Protein AF-A0A7Z9D6G7-F1 (afdb_monomer_lite)

Structure (mmCIF, N/CA/C/O backbone):
data_AF-A0A7Z9D6G7-F1
#
_entry.id   AF-A0A7Z9D6G7-F1
#
loop_
_atom_site.group_PDB
_atom_site.id
_atom_site.type_symbol
_atom_site.label_atom_id
_atom_site.label_alt_id
_atom_site.label_comp_id
_atom_site.label_asym_id
_atom_site.label_entity_id
_atom_site.label_seq_id
_atom_site.pdbx_PDB_ins_code
_atom_site.Cartn_x
_atom_site.Cartn_y
_atom_site.Cartn_z
_atom_site.occupancy
_atom_site.B_iso_or_equiv
_atom_site.auth_seq_id
_atom_site.auth_comp_id
_atom_site.auth_asym_id
_atom_site.auth_atom_id
_atom_site.pdbx_PDB_model_num
ATOM 1 N N . MET A 1 1 ? 7.494 16.588 -7.785 1.00 55.09 1 MET A N 1
ATOM 2 C CA . MET A 1 1 ? 6.186 16.144 -8.307 1.00 55.09 1 MET A CA 1
ATOM 3 C C . MET A 1 1 ? 5.423 15.725 -7.080 1.00 55.09 1 MET A C 1
ATOM 5 O O . MET A 1 1 ? 5.936 14.857 -6.400 1.00 55.09 1 MET A O 1
ATOM 9 N N . ASP A 1 2 ? 4.327 16.398 -6.753 1.00 74.19 2 ASP A N 1
ATOM 10 C CA . ASP A 1 2 ? 3.539 16.063 -5.564 1.00 74.19 2 ASP A CA 1
ATOM 11 C C . ASP A 1 2 ? 2.830 14.727 -5.808 1.00 74.19 2 ASP A C 1
ATOM 13 O O . ASP A 1 2 ? 1.994 14.617 -6.712 1.00 74.19 2 ASP A O 1
ATOM 17 N N . VAL A 1 3 ? 3.230 13.701 -5.057 1.00 76.75 3 VAL A N 1
ATOM 18 C CA . VAL A 1 3 ? 2.688 12.342 -5.137 1.00 76.75 3 VAL A CA 1
ATOM 19 C C . VAL A 1 3 ? 1.165 12.307 -4.968 1.00 76.75 3 VAL A C 1
ATOM 21 O O . VAL A 1 3 ? 0.509 11.443 -5.551 1.00 76.75 3 VAL A O 1
ATOM 24 N N . LEU A 1 4 ? 0.570 13.267 -4.258 1.00 76.31 4 LEU A N 1
ATOM 25 C CA . LEU A 1 4 ? -0.878 13.316 -4.041 1.00 76.31 4 LEU A CA 1
ATOM 26 C C . LEU A 1 4 ? -1.667 13.801 -5.268 1.00 76.31 4 LEU A C 1
ATOM 28 O O . LEU A 1 4 ? -2.888 13.635 -5.306 1.00 76.31 4 LEU A O 1
ATOM 32 N N . ASN A 1 5 ? -0.989 14.308 -6.305 1.00 80.88 5 ASN A N 1
ATOM 33 C CA . ASN A 1 5 ? -1.599 14.606 -7.607 1.00 80.88 5 ASN A CA 1
ATOM 34 C C . ASN A 1 5 ? -1.768 13.368 -8.502 1.00 80.88 5 ASN A C 1
ATOM 36 O O . ASN A 1 5 ? -2.314 13.478 -9.601 1.00 80.88 5 ASN A O 1
ATOM 40 N N . LEU A 1 6 ? -1.288 12.199 -8.071 1.00 85.69 6 LEU A N 1
ATOM 41 C CA . LEU A 1 6 ? -1.542 10.942 -8.767 1.00 85.69 6 LEU A CA 1
ATOM 42 C C . LEU A 1 6 ? -3.008 10.510 -8.608 1.00 85.69 6 LEU A C 1
ATOM 44 O O . LEU A 1 6 ? -3.729 10.945 -7.702 1.00 85.69 6 LEU A O 1
ATOM 48 N N . ASP A 1 7 ? -3.446 9.630 -9.504 1.00 91.38 7 ASP A N 1
ATOM 49 C CA . ASP A 1 7 ? -4.738 8.967 -9.374 1.00 91.38 7 ASP A CA 1
ATOM 50 C C . ASP A 1 7 ? -4.658 7.947 -8.226 1.00 91.38 7 ASP A C 1
ATOM 52 O O . ASP A 1 7 ? -4.046 6.889 -8.353 1.00 91.38 7 ASP A O 1
ATOM 56 N N . LEU A 1 8 ? -5.170 8.345 -7.061 1.00 95.25 8 LEU A N 1
ATOM 57 C CA . LEU A 1 8 ? -5.139 7.616 -5.791 1.00 95.25 8 LEU A CA 1
ATOM 58 C C . LEU A 1 8 ? -6.478 7.839 -5.074 1.00 95.25 8 LEU A C 1
ATOM 60 O O . LEU A 1 8 ? -7.115 8.872 -5.316 1.00 95.25 8 LEU A O 1
ATOM 64 N N . PRO A 1 9 ? -6.876 6.953 -4.143 1.00 96.31 9 PRO A N 1
ATOM 65 C CA . PRO A 1 9 ? -8.100 7.127 -3.367 1.00 96.31 9 PRO A CA 1
ATOM 66 C C . PRO A 1 9 ? -8.155 8.471 -2.644 1.00 96.31 9 PRO A C 1
ATOM 68 O O . PRO A 1 9 ? -7.204 8.856 -1.958 1.00 96.31 9 PRO A O 1
ATOM 71 N N . ASP A 1 10 ? -9.296 9.151 -2.728 1.00 95.38 10 ASP A N 1
ATOM 72 C CA . ASP A 1 10 ? -9.491 10.444 -2.067 1.00 95.38 10 ASP A CA 1
ATOM 73 C C . ASP A 1 10 ? -9.317 10.349 -0.548 1.00 95.38 10 ASP A C 1
ATOM 75 O O . ASP A 1 10 ? -8.708 11.235 0.051 1.00 95.38 10 ASP A O 1
ATOM 79 N N . SER A 1 11 ? -9.763 9.257 0.081 1.00 95.88 11 SER A N 1
ATOM 80 C CA . SER A 1 11 ? -9.566 9.052 1.519 1.00 95.88 11 SER A CA 1
ATOM 81 C C . SER A 1 11 ? -8.096 8.888 1.902 1.00 95.88 11 SER A C 1
ATOM 83 O O . SER A 1 11 ? -7.670 9.423 2.926 1.00 95.88 11 SER A O 1
ATOM 85 N N . TYR A 1 12 ? -7.279 8.252 1.056 1.00 96.62 12 TYR A N 1
ATOM 86 C CA . TYR A 1 12 ? -5.830 8.209 1.259 1.00 96.62 12 TYR A CA 1
ATOM 87 C C . TYR A 1 12 ? -5.201 9.602 1.116 1.00 96.62 12 TYR A C 1
ATOM 89 O O . TYR A 1 12 ? -4.417 10.014 1.970 1.00 96.62 12 TYR A O 1
ATOM 97 N N . LYS A 1 13 ? -5.581 10.370 0.086 1.00 95.50 13 LYS A N 1
ATOM 98 C CA . LYS A 1 13 ? -5.084 11.745 -0.107 1.00 95.50 13 LYS A CA 1
ATOM 99 C C . LYS A 1 13 ? -5.444 12.649 1.072 1.00 95.50 13 LYS A C 1
ATOM 101 O O . LYS A 1 13 ? -4.586 13.364 1.582 1.00 95.50 13 LYS A O 1
ATOM 106 N N . GLN A 1 14 ? -6.692 12.598 1.540 1.00 95.00 14 GLN A N 1
ATOM 107 C CA . GLN A 1 14 ? -7.147 13.344 2.718 1.00 95.00 14 GLN A CA 1
ATOM 108 C C . GLN A 1 14 ? -6.372 12.937 3.972 1.00 95.00 14 GLN A C 1
ATOM 110 O O . GLN A 1 14 ? -5.905 13.801 4.714 1.00 95.00 14 GLN A O 1
ATOM 115 N N . PHE A 1 15 ? -6.179 11.633 4.176 1.00 94.31 15 PHE A N 1
ATOM 116 C CA . PHE A 1 15 ? -5.378 11.114 5.276 1.00 94.31 15 PHE A CA 1
ATOM 117 C C . PHE A 1 15 ? -3.946 11.662 5.248 1.00 94.31 15 PHE A C 1
ATOM 119 O O . PHE A 1 15 ? -3.467 12.164 6.266 1.00 94.31 15 PHE A O 1
ATOM 126 N N . MET A 1 16 ? -3.291 11.646 4.086 1.00 94.56 16 MET A N 1
ATOM 127 C CA . MET A 1 16 ? -1.934 12.172 3.910 1.00 94.56 16 MET A CA 1
ATOM 128 C C . MET A 1 16 ? -1.847 13.690 4.101 1.00 94.56 16 MET A C 1
ATOM 130 O O . MET A 1 16 ? -0.909 14.161 4.734 1.00 94.56 16 MET A O 1
ATOM 134 N N . ASN A 1 17 ? -2.849 14.448 3.654 1.00 92.75 17 ASN A N 1
ATOM 135 C CA . ASN A 1 17 ? -2.913 15.901 3.856 1.00 92.75 17 ASN A CA 1
ATOM 136 C C . ASN A 1 17 ? -3.194 16.312 5.312 1.00 92.75 17 ASN A C 1
ATOM 138 O O . ASN A 1 17 ? -2.947 17.454 5.690 1.00 92.75 17 ASN A O 1
ATOM 142 N N . SER A 1 18 ? -3.731 15.406 6.132 1.00 90.81 18 SER A N 1
ATOM 143 C CA . SER A 1 18 ? -4.101 15.685 7.528 1.00 90.81 18 SER A CA 1
ATOM 144 C C . SER A 1 18 ? -2.976 15.459 8.546 1.00 90.81 18 SER A C 1
ATOM 146 O O . SER A 1 18 ? -3.174 15.667 9.745 1.00 90.81 18 SER A O 1
ATOM 148 N N . ARG A 1 19 ? -1.804 15.001 8.095 1.00 88.88 19 ARG A N 1
ATOM 149 C CA . ARG A 1 19 ? -0.692 14.568 8.952 1.00 88.88 19 ARG A CA 1
ATOM 150 C C . ARG A 1 19 ? 0.612 15.277 8.602 1.00 88.88 19 ARG A C 1
ATOM 152 O O . ARG A 1 19 ? 0.738 15.914 7.565 1.00 88.88 19 ARG A O 1
ATOM 159 N N . ASP A 1 20 ? 1.582 15.143 9.498 1.00 90.81 20 ASP A N 1
ATOM 160 C CA . ASP A 1 20 ? 2.929 15.680 9.317 1.00 90.81 20 ASP A CA 1
ATOM 161 C C . ASP A 1 20 ? 3.679 14.920 8.203 1.00 90.81 20 ASP A C 1
ATOM 163 O O . ASP A 1 20 ? 3.700 13.683 8.180 1.00 90.81 20 ASP A O 1
ATOM 167 N N . GLU A 1 21 ? 4.301 15.670 7.288 1.00 90.94 21 GLU A N 1
ATOM 168 C CA . GLU A 1 21 ? 5.043 15.160 6.129 1.00 90.94 21 GLU A CA 1
ATOM 169 C C . GLU A 1 21 ? 6.281 14.325 6.499 1.00 90.94 21 GLU A C 1
ATOM 171 O O . GLU A 1 21 ? 6.796 13.598 5.649 1.00 90.94 21 GLU A O 1
ATOM 176 N N . MET A 1 22 ? 6.731 14.393 7.757 1.00 92.38 22 MET A N 1
ATOM 177 C CA . MET A 1 22 ? 7.903 13.697 8.297 1.00 92.38 22 MET A CA 1
ATOM 178 C C . MET A 1 22 ? 7.573 12.525 9.210 1.00 92.38 22 MET A C 1
ATOM 180 O O . MET A 1 22 ? 8.485 11.880 9.725 1.00 92.38 22 MET A O 1
ATOM 184 N N . VAL A 1 23 ? 6.297 12.220 9.434 1.00 92.75 23 VAL A N 1
ATOM 185 C CA . VAL A 1 23 ? 5.917 11.274 10.487 1.00 92.75 23 VAL A CA 1
ATOM 186 C C . VAL A 1 23 ? 5.187 10.078 9.920 1.00 92.75 23 VAL A C 1
ATOM 188 O O . VAL A 1 23 ? 4.042 10.218 9.495 1.00 92.75 23 VAL A O 1
ATOM 191 N N . ASP A 1 24 ? 5.802 8.897 9.968 1.00 93.50 24 ASP A N 1
ATOM 192 C CA . ASP A 1 24 ? 5.134 7.625 9.677 1.00 93.50 24 ASP A CA 1
ATOM 193 C C . ASP A 1 24 ? 4.125 7.282 10.780 1.00 93.50 24 ASP A C 1
ATOM 195 O O . ASP A 1 24 ? 4.343 7.568 11.963 1.00 93.50 24 ASP A O 1
ATOM 199 N N . LEU A 1 25 ? 3.027 6.627 10.404 1.00 93.38 25 LEU A N 1
ATOM 200 C CA . LEU A 1 25 ? 1.975 6.205 11.326 1.00 93.38 25 LEU A CA 1
ATOM 201 C C . LEU A 1 25 ? 1.832 4.690 11.269 1.00 93.38 25 LEU A C 1
ATOM 203 O O . LEU A 1 25 ? 1.654 4.119 10.196 1.00 93.38 25 LEU A O 1
ATOM 207 N N . TYR A 1 26 ? 1.901 4.054 12.432 1.00 93.00 26 TYR A N 1
ATOM 208 C CA . TYR A 1 26 ? 1.871 2.606 12.567 1.00 93.00 26 TYR A CA 1
ATOM 209 C C . TYR A 1 26 ? 0.563 2.160 13.199 1.00 93.00 26 TYR A C 1
ATOM 211 O O . TYR A 1 26 ? 0.131 2.704 14.221 1.00 93.00 26 TYR A O 1
ATOM 219 N N . TYR A 1 27 ? -0.043 1.147 12.595 1.00 91.19 27 TYR A N 1
ATOM 220 C CA . TYR A 1 27 ? -1.337 0.615 12.982 1.00 91.19 27 TYR A CA 1
ATOM 221 C C . TYR A 1 27 ? -1.255 -0.892 13.212 1.00 91.19 27 TYR A C 1
ATOM 223 O O . TYR A 1 27 ? -0.700 -1.630 12.401 1.00 91.19 27 TYR A O 1
ATOM 231 N N . GLU A 1 28 ? -1.840 -1.358 14.311 1.00 89.00 28 GLU A N 1
ATOM 232 C CA . GLU A 1 28 ? -1.988 -2.775 14.624 1.00 89.00 28 GLU A CA 1
ATOM 233 C C . GLU A 1 28 ? -3.302 -3.318 14.062 1.00 89.00 28 GLU A C 1
ATOM 235 O O . GLU A 1 28 ? -4.385 -2.795 14.336 1.00 89.00 28 GLU A O 1
ATOM 240 N N . PHE A 1 29 ? -3.215 -4.438 13.353 1.00 81.00 29 PHE A N 1
ATOM 241 C CA . PHE A 1 29 ? -4.361 -5.161 12.824 1.00 81.00 29 PHE A CA 1
ATOM 242 C C . PHE A 1 29 ? -4.503 -6.491 13.549 1.00 81.00 29 PHE A C 1
ATOM 244 O O . PHE A 1 29 ? -3.567 -7.292 13.644 1.00 81.00 29 PHE A O 1
ATOM 251 N N . SER A 1 30 ? -5.709 -6.739 14.055 1.00 67.50 30 SER A N 1
ATOM 252 C CA . SER A 1 30 ? -6.061 -8.015 14.674 1.00 67.50 30 SER A CA 1
ATOM 253 C C . SER A 1 30 ? -6.607 -8.952 13.601 1.00 67.50 30 SER A C 1
ATOM 255 O O . SER A 1 30 ? -7.714 -8.749 13.103 1.00 67.50 30 SER A O 1
ATOM 257 N N . ARG A 1 31 ? -5.862 -10.000 13.232 1.00 60.16 31 ARG A N 1
ATOM 258 C CA . ARG A 1 31 ? -6.384 -11.010 12.299 1.00 60.16 31 ARG A CA 1
ATOM 259 C C . ARG A 1 31 ? -7.549 -11.774 12.933 1.00 60.16 31 ARG A C 1
ATOM 261 O O . ARG A 1 31 ? -7.492 -12.174 14.095 1.00 60.16 31 ARG A O 1
ATOM 268 N N . LYS A 1 32 ? -8.598 -12.056 12.146 1.00 55.69 32 LYS A N 1
ATOM 269 C CA . LYS A 1 32 ? -9.725 -12.890 12.606 1.00 55.69 32 LYS A CA 1
ATOM 270 C C . LYS A 1 32 ? -9.269 -14.318 12.958 1.00 55.69 32 LYS A C 1
ATOM 272 O O . LYS A 1 32 ? -9.792 -14.867 13.928 1.00 55.69 32 LYS A O 1
ATOM 277 N N . LYS A 1 33 ? -8.296 -14.902 12.229 1.00 48.03 33 LYS A N 1
ATOM 278 C CA . LYS A 1 33 ? -7.633 -16.193 12.534 1.00 48.03 33 LYS A CA 1
ATOM 279 C C . LYS A 1 33 ? -6.219 -16.297 11.903 1.00 48.03 33 LYS A C 1
ATOM 281 O O . LYS A 1 33 ? -6.076 -15.893 10.753 1.00 48.03 33 LYS A O 1
ATOM 286 N N . PRO A 1 34 ? -5.219 -16.883 12.595 1.00 47.34 34 PRO A N 1
ATOM 287 C CA . PRO A 1 34 ? -5.207 -17.099 14.039 1.00 47.34 34 PRO A CA 1
ATOM 288 C C . PRO A 1 34 ? -5.230 -15.739 14.756 1.00 47.34 34 PRO A C 1
ATOM 290 O O . PRO A 1 34 ? -4.511 -14.821 14.374 1.00 47.34 34 PRO A O 1
ATOM 293 N N . LYS A 1 35 ? -6.070 -15.610 15.795 1.00 50.09 35 LYS A N 1
ATOM 294 C CA . LYS A 1 35 ? -6.278 -14.359 16.562 1.00 50.09 35 LYS A CA 1
ATOM 295 C C . LYS A 1 35 ? -5.019 -13.849 17.286 1.00 50.09 35 LYS A C 1
ATOM 297 O O . LYS A 1 35 ? -5.062 -12.804 17.924 1.00 50.09 35 LYS A O 1
ATOM 302 N N . THR A 1 36 ? -3.929 -14.610 17.232 1.00 43.47 36 THR A N 1
ATOM 303 C CA . THR A 1 36 ? -2.656 -14.346 17.905 1.00 43.47 3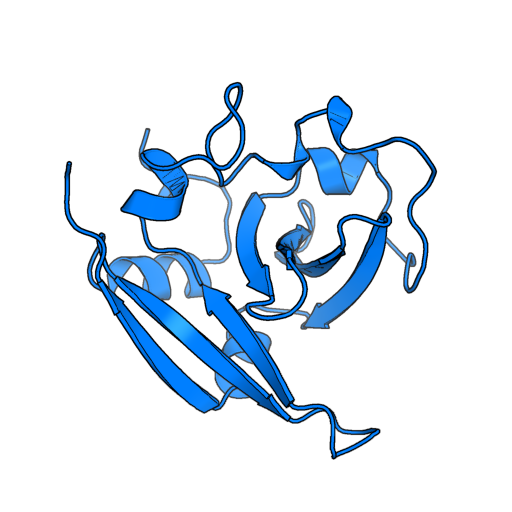6 THR A CA 1
ATOM 304 C C . THR A 1 36 ? -1.635 -13.634 17.022 1.00 43.47 36 THR A C 1
ATOM 306 O O . THR A 1 36 ? -0.711 -13.041 17.569 1.00 43.47 36 THR A O 1
ATOM 309 N N . LEU A 1 37 ? -1.789 -13.639 15.689 1.00 58.44 37 LEU A N 1
ATOM 310 C CA . LEU A 1 37 ? -0.928 -12.830 14.825 1.00 58.44 37 LEU A CA 1
ATOM 311 C C . LEU A 1 37 ? -1.473 -11.402 14.764 1.00 58.44 37 LEU A C 1
ATOM 313 O O . LEU A 1 37 ? -2.414 -11.103 14.023 1.00 58.44 37 LEU A O 1
ATOM 317 N N . LYS A 1 38 ? -0.863 -10.528 15.564 1.00 72.81 38 LYS A N 1
ATOM 318 C CA . LYS A 1 38 ? -0.930 -9.086 15.354 1.00 72.81 38 LYS A CA 1
ATOM 319 C C . LYS A 1 38 ? 0.057 -8.725 14.255 1.00 72.81 38 LYS A C 1
ATOM 321 O O . LYS A 1 38 ? 1.228 -9.077 14.363 1.00 72.81 38 LYS A O 1
ATOM 326 N N . LYS A 1 39 ? -0.410 -8.020 13.231 1.00 85.69 39 LYS A N 1
ATOM 327 C CA . LYS A 1 39 ? 0.475 -7.376 12.260 1.00 85.69 39 LYS A CA 1
ATOM 328 C C . LYS A 1 39 ? 0.476 -5.881 12.510 1.00 85.69 39 LYS A C 1
ATOM 330 O O . LYS A 1 39 ? -0.585 -5.298 12.727 1.00 85.69 39 LYS A O 1
ATOM 335 N N . GLU A 1 40 ? 1.662 -5.290 12.502 1.00 91.00 40 GLU A N 1
ATOM 336 C CA . GLU A 1 40 ? 1.827 -3.842 12.498 1.00 91.00 40 GLU A CA 1
ATOM 337 C C . GLU A 1 40 ? 2.127 -3.402 11.065 1.00 91.00 40 GLU A C 1
ATOM 339 O O . GLU A 1 40 ? 3.033 -3.927 10.413 1.00 91.00 40 GLU A O 1
ATOM 344 N N . TYR A 1 41 ? 1.347 -2.444 10.591 1.00 93.12 41 TYR A N 1
ATOM 345 C CA . TYR A 1 41 ? 1.483 -1.841 9.280 1.00 93.12 41 TYR A CA 1
ATOM 346 C C . TYR A 1 41 ? 1.884 -0.381 9.450 1.00 93.12 41 TYR A C 1
ATOM 348 O O . TYR A 1 41 ? 1.194 0.379 10.132 1.00 93.12 41 TYR A O 1
ATOM 356 N N . GLY A 1 42 ? 3.005 0.003 8.849 1.00 94.31 42 GLY A N 1
ATOM 357 C CA . GLY A 1 42 ? 3.480 1.381 8.812 1.00 94.31 42 GLY A CA 1
ATOM 358 C C . GLY A 1 42 ? 3.033 2.059 7.526 1.00 94.31 42 GLY A C 1
ATOM 359 O O . GLY A 1 42 ? 3.331 1.561 6.445 1.00 94.31 42 GLY A O 1
ATOM 360 N N . ILE A 1 43 ? 2.345 3.193 7.629 1.00 95.62 43 ILE A N 1
ATOM 361 C CA . ILE A 1 43 ? 1.994 4.033 6.481 1.00 95.62 43 ILE A CA 1
ATOM 362 C C . ILE A 1 43 ? 3.010 5.158 6.374 1.00 95.62 43 ILE A C 1
ATOM 364 O O . ILE A 1 43 ? 3.128 5.984 7.290 1.00 95.62 43 ILE A O 1
ATOM 368 N N . TRP A 1 44 ? 3.692 5.202 5.235 1.00 95.62 44 TRP A N 1
ATOM 369 C CA . TRP A 1 44 ? 4.746 6.165 4.958 1.00 95.62 44 TRP A CA 1
ATOM 370 C C . TRP A 1 44 ? 4.214 7.596 4.903 1.00 95.62 44 TRP A C 1
ATOM 372 O O . TRP A 1 44 ? 3.108 7.842 4.422 1.00 95.62 44 TRP A O 1
ATOM 382 N N . CYS A 1 45 ? 4.990 8.534 5.439 1.00 94.25 45 CYS A N 1
ATOM 383 C CA . CYS A 1 45 ? 4.798 9.969 5.258 1.00 94.25 45 CYS A CA 1
ATOM 384 C C . CYS A 1 45 ? 5.314 10.442 3.887 1.00 94.25 45 CYS A C 1
ATOM 386 O O . CYS A 1 45 ? 5.973 9.692 3.165 1.00 94.25 45 CYS A O 1
ATOM 388 N N . SER A 1 46 ? 5.048 11.701 3.528 1.00 92.62 46 SER A N 1
ATOM 389 C CA . SER A 1 46 ? 5.483 12.273 2.245 1.00 92.62 46 SER A CA 1
ATOM 390 C C . SER A 1 46 ? 7.003 12.219 2.063 1.00 92.62 46 SER A C 1
ATOM 392 O O . SER A 1 46 ? 7.479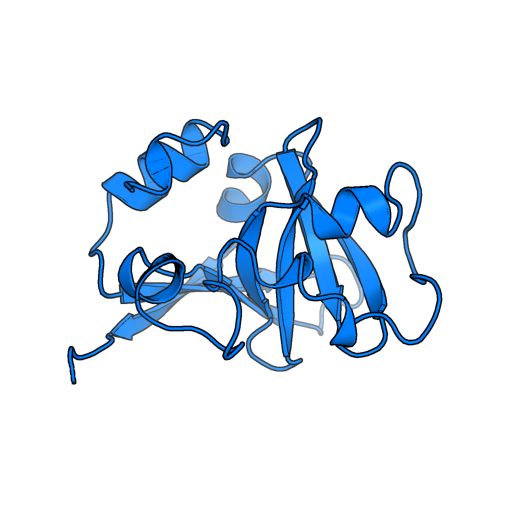 11.858 0.987 1.00 92.62 46 SER A O 1
ATOM 394 N N . PHE A 1 47 ? 7.777 12.476 3.125 1.00 91.44 47 PHE A N 1
ATOM 395 C CA . PHE A 1 47 ? 9.233 12.314 3.103 1.00 91.44 47 PHE A CA 1
ATOM 396 C C . PHE A 1 47 ? 9.644 10.884 2.737 1.00 91.44 47 PHE A C 1
ATOM 398 O O . PHE A 1 47 ? 10.483 10.690 1.859 1.00 91.44 47 PHE A O 1
ATOM 405 N N . MET A 1 48 ? 9.021 9.880 3.358 1.00 93.12 48 MET A N 1
ATOM 406 C CA . MET A 1 48 ? 9.320 8.477 3.073 1.00 93.12 48 MET A CA 1
ATOM 407 C C . MET A 1 48 ? 8.903 8.050 1.672 1.00 93.12 48 MET A C 1
ATOM 409 O O . MET A 1 48 ? 9.554 7.183 1.105 1.00 93.12 48 MET A O 1
ATOM 413 N N . LEU A 1 49 ? 7.840 8.627 1.111 1.00 93.62 49 LEU A N 1
ATOM 414 C CA . LEU A 1 49 ? 7.397 8.312 -0.246 1.00 93.62 49 LEU A CA 1
ATOM 415 C C . LEU A 1 49 ? 8.357 8.877 -1.298 1.00 93.62 49 LEU A C 1
ATOM 417 O O . LEU A 1 49 ? 8.678 8.181 -2.261 1.00 93.62 49 LEU A O 1
ATOM 421 N N . GLU A 1 50 ? 8.794 10.127 -1.127 1.00 89.75 50 GLU A N 1
ATOM 422 C CA . GLU A 1 50 ? 9.458 10.900 -2.183 1.00 89.75 50 GLU A CA 1
ATOM 423 C C . GLU A 1 50 ? 10.968 11.075 -2.003 1.00 89.75 50 GLU A C 1
ATOM 425 O O . GLU A 1 50 ? 11.696 11.099 -2.994 1.00 89.75 50 GLU A O 1
ATOM 430 N N . GLN A 1 51 ? 11.430 11.254 -0.765 1.00 83.94 51 GLN A N 1
ATOM 431 C CA . GLN A 1 51 ? 12.792 11.713 -0.461 1.00 83.94 51 GLN A CA 1
ATOM 432 C C . GLN A 1 51 ? 13.675 10.608 0.117 1.00 83.94 51 GLN A C 1
ATOM 434 O O . GLN A 1 51 ? 14.891 10.642 -0.063 1.00 83.94 51 GLN A O 1
ATOM 439 N N . TYR A 1 52 ? 13.078 9.620 0.784 1.00 82.38 52 TYR A N 1
ATOM 440 C CA . TYR A 1 52 ? 13.757 8.394 1.181 1.00 82.38 52 TYR A CA 1
ATOM 441 C C . TYR A 1 52 ? 13.464 7.287 0.169 1.00 82.38 52 TYR A C 1
ATOM 443 O O . TYR A 1 52 ? 12.342 7.172 -0.330 1.00 82.38 52 TYR A O 1
ATOM 451 N N . SER A 1 53 ? 14.453 6.440 -0.114 1.00 81.88 53 SER A N 1
ATOM 452 C CA . SER A 1 53 ? 14.209 5.240 -0.901 1.00 81.88 53 SER A CA 1
ATOM 453 C C . SER A 1 53 ? 14.960 4.026 -0.382 1.00 81.88 53 SER A C 1
ATOM 455 O O . SER A 1 53 ? 16.134 4.103 -0.033 1.00 81.88 53 SER A O 1
ATOM 457 N N . PHE A 1 54 ? 14.269 2.888 -0.373 1.00 84.12 54 PHE A N 1
ATOM 458 C CA . PHE A 1 54 ? 14.872 1.569 -0.188 1.00 84.12 54 PHE A CA 1
ATOM 459 C C . PHE A 1 54 ? 15.423 0.979 -1.502 1.00 84.12 54 PHE A C 1
ATOM 461 O O . PHE A 1 54 ? 15.878 -0.163 -1.512 1.00 84.12 54 PHE A O 1
ATOM 468 N N . SER A 1 55 ? 15.329 1.706 -2.619 1.00 83.56 55 SER A N 1
ATOM 469 C CA . SER A 1 55 ? 15.946 1.369 -3.907 1.00 83.56 55 SER A CA 1
ATOM 470 C C . SER A 1 55 ? 16.771 2.555 -4.398 1.00 83.56 55 SER A C 1
ATOM 472 O O . SER A 1 55 ? 16.319 3.696 -4.355 1.00 83.56 55 SER A O 1
ATOM 474 N N . ASP A 1 56 ? 17.947 2.286 -4.959 1.00 82.50 56 ASP A N 1
ATOM 475 C CA . ASP A 1 56 ? 18.798 3.329 -5.546 1.00 82.50 56 ASP A CA 1
ATOM 476 C C . ASP A 1 56 ? 18.218 3.912 -6.851 1.00 82.50 56 ASP A C 1
ATOM 478 O O . ASP A 1 56 ? 18.724 4.902 -7.380 1.00 82.50 56 ASP A O 1
ATOM 482 N N . LYS A 1 57 ? 17.170 3.290 -7.411 1.00 84.00 57 LYS A N 1
ATOM 483 C CA . LYS A 1 57 ? 16.677 3.577 -8.769 1.00 84.00 57 LYS A CA 1
ATOM 484 C C . LYS A 1 57 ? 15.363 4.339 -8.807 1.00 84.00 57 LYS A C 1
ATOM 486 O O . LYS A 1 57 ? 15.103 5.073 -9.760 1.00 84.00 57 LYS A O 1
ATOM 491 N N . VAL A 1 58 ? 14.500 4.121 -7.821 1.00 90.44 58 VAL A N 1
ATOM 492 C CA . VAL A 1 58 ? 13.123 4.623 -7.823 1.00 90.44 58 VAL A CA 1
ATOM 493 C C . VAL A 1 58 ? 12.743 5.125 -6.438 1.00 90.44 58 VAL A C 1
ATOM 495 O O . VAL A 1 58 ? 13.237 4.575 -5.461 1.00 90.44 58 VAL A O 1
ATOM 498 N N . PRO A 1 59 ? 11.863 6.133 -6.317 1.00 93.31 59 PRO A N 1
ATOM 499 C CA . PRO A 1 59 ? 11.297 6.521 -5.027 1.00 93.31 59 PRO A CA 1
ATOM 500 C C . PRO A 1 59 ? 10.423 5.399 -4.450 1.00 93.31 59 PRO A C 1
ATOM 502 O O . PRO A 1 59 ? 9.908 4.554 -5.193 1.00 93.31 59 PRO A O 1
ATOM 505 N N . ASN A 1 60 ? 10.197 5.420 -3.135 1.00 94.19 60 ASN A N 1
ATOM 506 C CA . ASN A 1 60 ? 9.481 4.354 -2.432 1.00 94.19 60 ASN A CA 1
ATOM 507 C C . ASN A 1 60 ? 8.076 4.093 -2.977 1.00 94.19 60 ASN A C 1
ATOM 509 O O . ASN A 1 60 ? 7.666 2.939 -3.064 1.00 94.19 60 ASN A O 1
ATOM 513 N N . TYR A 1 61 ? 7.358 5.118 -3.437 1.00 95.75 61 TYR A N 1
ATOM 514 C CA . TYR A 1 61 ? 6.022 4.905 -4.000 1.00 95.75 61 TYR A CA 1
ATOM 515 C C . TYR A 1 61 ? 6.001 4.108 -5.319 1.00 95.75 61 TYR A C 1
ATOM 517 O O . TYR A 1 61 ? 4.962 3.569 -5.698 1.00 95.75 61 TYR A O 1
ATOM 525 N N . LYS A 1 62 ? 7.150 3.995 -6.003 1.00 95.25 62 LYS A N 1
ATOM 526 C CA . LYS A 1 62 ? 7.364 3.176 -7.212 1.00 95.25 62 LYS A CA 1
ATOM 527 C C . LYS A 1 62 ? 8.251 1.967 -6.959 1.00 95.25 62 LYS A C 1
ATOM 529 O O . LYS A 1 62 ? 8.695 1.332 -7.914 1.00 95.25 62 LYS A O 1
ATOM 534 N N . ILE A 1 63 ? 8.531 1.627 -5.708 1.00 94.75 63 ILE A N 1
ATOM 535 C CA . ILE A 1 63 ? 9.493 0.578 -5.365 1.00 94.75 63 ILE A CA 1
ATOM 536 C C . ILE A 1 63 ? 9.175 -0.782 -5.999 1.00 94.75 63 ILE A C 1
ATOM 538 O O . ILE A 1 63 ? 10.083 -1.550 -6.306 1.00 94.75 63 ILE A O 1
ATOM 542 N N . LEU A 1 64 ? 7.894 -1.062 -6.251 1.00 95.81 64 LEU A N 1
ATOM 543 C CA . LEU A 1 64 ? 7.437 -2.291 -6.898 1.00 95.81 64 LEU A CA 1
ATOM 544 C C . LEU A 1 64 ? 7.706 -2.318 -8.408 1.00 95.81 64 LEU A C 1
ATOM 546 O O . LEU A 1 64 ? 7.654 -3.385 -9.005 1.00 95.81 64 LEU A O 1
ATOM 550 N N . SER A 1 65 ? 8.049 -1.196 -9.039 1.00 95.12 65 SER A N 1
ATOM 551 C CA . SER A 1 65 ? 8.465 -1.166 -10.450 1.00 95.12 65 SER A CA 1
ATOM 552 C C . SER A 1 65 ? 9.899 -1.663 -10.676 1.00 95.12 65 SER A C 1
ATOM 554 O O . SER A 1 65 ? 10.302 -1.876 -11.820 1.00 95.12 65 SER A O 1
ATOM 556 N N . ASP A 1 66 ? 10.671 -1.865 -9.603 1.00 92.81 66 ASP A N 1
ATOM 557 C CA . ASP A 1 66 ? 12.046 -2.349 -9.686 1.00 92.81 66 ASP A CA 1
ATOM 558 C C . ASP A 1 66 ? 12.087 -3.835 -10.076 1.00 92.81 66 ASP A C 1
ATOM 560 O O . ASP A 1 66 ? 11.723 -4.719 -9.295 1.00 92.81 66 ASP A O 1
ATOM 564 N N . ASN A 1 67 ? 12.533 -4.114 -11.303 1.00 89.44 67 ASN A N 1
ATOM 565 C CA . ASN A 1 67 ? 12.550 -5.464 -11.866 1.00 89.44 67 ASN A CA 1
ATOM 566 C C . ASN A 1 67 ? 13.456 -6.437 -11.098 1.00 89.44 67 ASN A C 1
ATOM 568 O O . ASN A 1 67 ? 13.205 -7.638 -11.141 1.00 89.44 67 ASN A O 1
ATOM 572 N N . GLU A 1 68 ? 14.468 -5.948 -10.375 1.00 89.62 68 GLU A N 1
ATOM 573 C CA . GLU A 1 68 ? 15.379 -6.807 -9.602 1.00 89.62 68 GLU A CA 1
ATOM 574 C C . GLU A 1 68 ? 14.685 -7.520 -8.432 1.00 89.62 68 GLU A C 1
ATOM 576 O O . GLU A 1 68 ? 15.210 -8.500 -7.909 1.00 89.62 68 GLU A O 1
ATOM 581 N N . ARG A 1 69 ? 13.475 -7.086 -8.055 1.00 89.06 69 ARG A N 1
ATOM 582 C CA . ARG A 1 69 ? 12.664 -7.742 -7.020 1.00 89.06 69 ARG A CA 1
ATOM 583 C C . ARG A 1 69 ? 12.059 -9.069 -7.470 1.00 89.06 69 ARG A C 1
ATOM 585 O O . ARG A 1 69 ? 11.750 -9.902 -6.624 1.00 89.06 69 ARG A O 1
ATOM 592 N N . TYR A 1 70 ? 11.867 -9.272 -8.773 1.00 92.56 70 TYR A N 1
ATOM 593 C CA . TYR A 1 70 ? 11.061 -10.375 -9.300 1.00 92.56 70 TYR A CA 1
ATOM 594 C C . TYR A 1 70 ? 11.940 -11.509 -9.829 1.00 92.56 70 TYR A C 1
ATOM 596 O O . TYR A 1 70 ? 12.324 -11.527 -10.995 1.00 92.56 70 TYR A O 1
ATOM 604 N N . PHE A 1 71 ? 12.248 -12.470 -8.959 1.00 92.06 71 PHE A N 1
ATOM 605 C CA . PHE A 1 71 ? 13.052 -13.658 -9.283 1.00 92.06 71 PHE A CA 1
ATOM 606 C C . PHE A 1 71 ? 12.216 -14.931 -9.517 1.00 92.06 71 PHE A C 1
ATOM 608 O O . PHE A 1 71 ? 12.770 -15.971 -9.872 1.00 92.06 71 PHE A O 1
ATOM 615 N N . LYS A 1 72 ? 10.897 -14.860 -9.305 1.00 92.31 72 LYS A N 1
ATOM 616 C CA . LYS A 1 72 ? 9.909 -15.912 -9.589 1.00 92.31 72 LYS A CA 1
ATOM 617 C C . LYS A 1 72 ? 8.514 -15.296 -9.784 1.00 92.31 72 LYS A C 1
ATOM 619 O O . LYS A 1 72 ? 8.355 -14.083 -9.640 1.00 92.31 72 LYS A O 1
ATOM 624 N N . ASP A 1 73 ? 7.520 -16.126 -10.095 1.00 93.19 73 ASP A N 1
ATOM 625 C CA . ASP A 1 73 ? 6.113 -15.714 -10.116 1.00 93.19 73 ASP A CA 1
ATOM 626 C C . ASP A 1 73 ? 5.596 -15.365 -8.708 1.00 93.19 73 ASP A C 1
ATOM 628 O O . ASP A 1 73 ? 6.1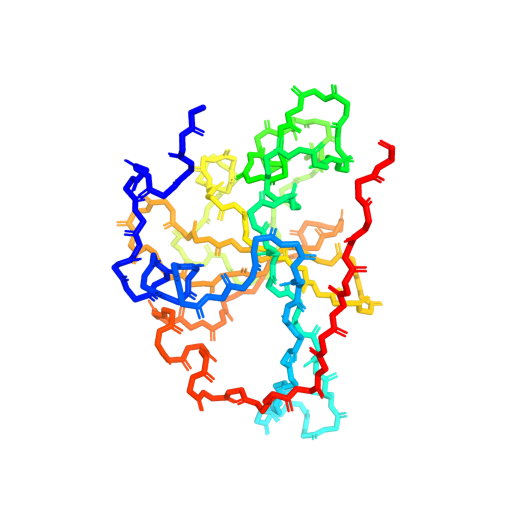24 -15.840 -7.700 1.00 93.19 73 ASP A O 1
ATOM 632 N N . ILE A 1 74 ? 4.548 -14.536 -8.633 1.00 94.62 74 ILE A N 1
ATOM 633 C CA . ILE A 1 74 ? 3.881 -14.234 -7.357 1.00 94.62 74 ILE A CA 1
ATOM 634 C C . ILE A 1 74 ? 3.034 -15.418 -6.879 1.00 94.62 74 ILE A C 1
ATOM 636 O O . ILE A 1 74 ? 2.383 -16.102 -7.670 1.00 94.62 74 ILE A O 1
ATOM 640 N N . GLU A 1 75 ? 3.002 -15.619 -5.566 1.00 95.00 75 GLU A N 1
ATOM 641 C CA . GLU A 1 75 ? 2.299 -16.719 -4.896 1.00 95.00 75 GLU A CA 1
ATOM 642 C C . GLU A 1 75 ? 1.332 -16.181 -3.830 1.00 95.00 75 GLU A C 1
ATOM 644 O O . GLU A 1 75 ? 1.473 -15.050 -3.383 1.00 95.00 75 GLU A O 1
ATOM 649 N N . GLY A 1 76 ? 0.360 -16.984 -3.381 1.00 91.94 76 GLY A N 1
ATOM 650 C CA . GLY A 1 76 ? -0.605 -16.591 -2.343 1.00 91.94 76 GLY A CA 1
ATOM 651 C C . GLY A 1 76 ? -2.006 -16.338 -2.897 1.00 91.94 76 GLY A C 1
ATOM 652 O O . GLY A 1 76 ? -2.495 -17.107 -3.726 1.00 91.94 76 GLY A O 1
ATOM 653 N N . PHE A 1 77 ? -2.686 -15.292 -2.423 1.00 87.88 77 PHE A N 1
ATOM 654 C CA . PHE A 1 77 ? -3.989 -14.911 -2.976 1.00 87.88 77 PHE A CA 1
ATOM 655 C C . PHE A 1 77 ? -3.750 -14.103 -4.252 1.00 87.88 77 PHE A C 1
ATOM 657 O O . PHE A 1 77 ? -3.373 -12.950 -4.165 1.00 87.88 77 PHE A O 1
ATOM 664 N N . THR A 1 78 ? -3.919 -14.690 -5.435 1.00 90.50 78 THR A N 1
ATOM 665 C CA . THR A 1 78 ? -3.557 -14.032 -6.711 1.00 90.50 78 THR A CA 1
ATOM 666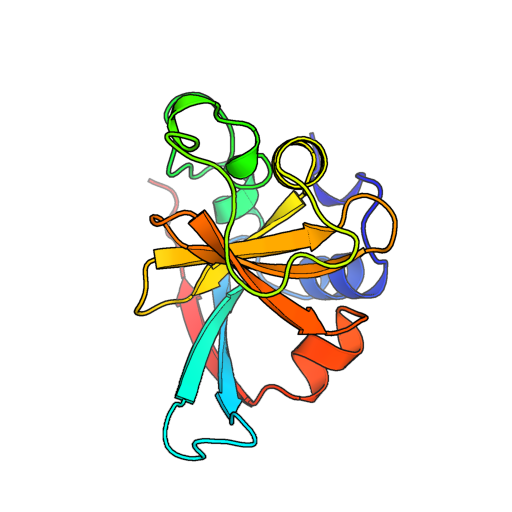 C C . THR A 1 78 ? -4.755 -13.708 -7.606 1.00 90.50 78 THR A C 1
ATOM 668 O O . THR A 1 78 ? -4.595 -13.238 -8.730 1.00 90.50 78 THR A O 1
ATOM 671 N N . THR A 1 79 ? -5.983 -13.920 -7.129 1.00 92.88 79 THR A N 1
ATOM 672 C CA . THR A 1 79 ? -7.193 -13.609 -7.900 1.00 92.88 79 THR A CA 1
ATOM 673 C C . THR A 1 79 ? -7.261 -12.115 -8.215 1.00 92.88 79 THR A C 1
ATOM 675 O O . THR A 1 79 ? -7.385 -11.296 -7.310 1.00 92.88 79 THR A O 1
ATOM 678 N N . GLY A 1 80 ? -7.219 -11.769 -9.504 1.00 92.81 80 GLY A N 1
ATOM 679 C CA . GLY A 1 80 ? -7.336 -10.387 -9.978 1.00 92.81 80 GLY A CA 1
ATOM 680 C C . GLY A 1 80 ? -6.038 -9.575 -9.966 1.00 92.81 80 GLY A C 1
ATOM 681 O O . GLY A 1 80 ? -6.081 -8.425 -10.369 1.00 92.81 80 GLY A O 1
ATOM 682 N N . ILE A 1 81 ? -4.895 -10.149 -9.572 1.00 95.81 81 ILE A N 1
ATOM 683 C CA . ILE A 1 81 ? -3.589 -9.469 -9.529 1.00 9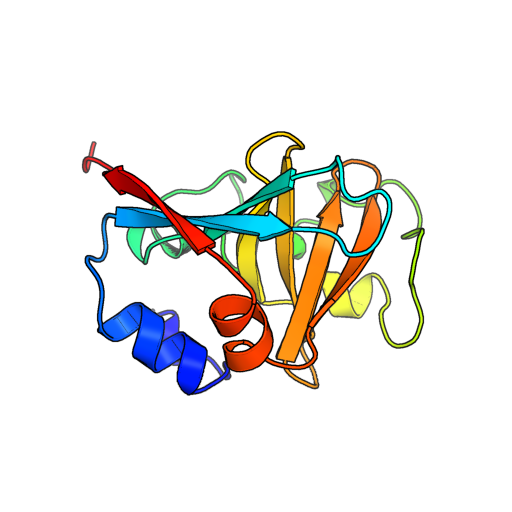5.81 81 ILE A CA 1
ATOM 684 C C . ILE A 1 81 ? -2.524 -10.317 -10.250 1.00 95.81 81 ILE A C 1
ATOM 686 O O . ILE A 1 81 ? -2.550 -11.545 -10.216 1.00 95.81 81 ILE A O 1
ATOM 690 N N . ASN A 1 82 ? -1.567 -9.672 -10.917 1.00 95.19 82 ASN A N 1
ATOM 691 C CA . ASN A 1 82 ? -0.388 -10.313 -11.511 1.00 95.19 82 ASN A CA 1
ATOM 692 C C . ASN A 1 82 ? 0.845 -9.400 -11.380 1.00 95.19 82 ASN A C 1
ATOM 694 O O . ASN A 1 82 ? 0.709 -8.236 -11.007 1.00 95.19 82 ASN A O 1
ATOM 698 N N . ILE A 1 83 ? 2.039 -9.902 -11.714 1.00 95.56 83 ILE A N 1
ATOM 699 C CA . ILE A 1 83 ? 3.299 -9.140 -11.593 1.00 95.56 83 ILE A CA 1
ATOM 700 C C . ILE A 1 83 ? 3.251 -7.799 -12.331 1.00 95.56 83 ILE A C 1
ATOM 702 O O . ILE A 1 83 ? 3.720 -6.794 -11.804 1.00 95.56 83 ILE A O 1
ATOM 706 N N . GLU A 1 84 ? 2.672 -7.751 -13.528 1.00 95.94 84 GLU A N 1
ATOM 707 C CA . GLU A 1 84 ? 2.625 -6.519 -14.320 1.00 95.94 84 GLU A CA 1
ATOM 708 C C . GLU A 1 84 ? 1.708 -5.458 -13.696 1.00 95.94 84 GLU A C 1
ATOM 710 O O . GLU A 1 84 ? 1.969 -4.262 -13.826 1.00 95.94 84 GLU A O 1
ATOM 715 N N . LEU A 1 85 ? 0.670 -5.873 -12.965 1.00 97.31 85 LEU A N 1
ATOM 716 C CA . LEU A 1 85 ? -0.146 -4.977 -12.141 1.00 97.31 85 LEU A CA 1
ATOM 717 C C . LEU A 1 85 ? 0.601 -4.551 -10.870 1.00 97.31 85 LEU A C 1
ATOM 719 O O . LEU A 1 85 ? 0.609 -3.365 -10.536 1.00 97.31 85 LEU A O 1
ATOM 723 N N . VAL A 1 86 ? 1.302 -5.472 -10.200 1.00 97.38 86 VAL A N 1
ATOM 724 C CA . VAL A 1 86 ? 2.124 -5.151 -9.017 1.00 97.38 86 VAL A CA 1
ATOM 725 C C . VAL A 1 86 ? 3.196 -4.111 -9.367 1.00 97.38 86 VAL A C 1
ATOM 727 O O . VAL A 1 86 ? 3.341 -3.116 -8.664 1.00 97.38 86 VAL A O 1
ATOM 730 N N . LYS A 1 87 ? 3.873 -4.246 -10.512 1.00 96.75 87 LYS A N 1
ATOM 731 C CA . LYS A 1 87 ? 4.883 -3.279 -10.980 1.00 96.75 87 LYS A CA 1
ATOM 732 C C . LYS A 1 87 ? 4.345 -1.871 -11.235 1.00 96.75 87 LYS A C 1
ATOM 734 O O . LYS A 1 87 ? 5.103 -0.907 -11.154 1.00 96.75 87 LYS A O 1
ATOM 739 N N . LYS A 1 88 ? 3.056 -1.742 -11.558 1.00 96.69 88 LYS A N 1
ATOM 740 C CA . LYS A 1 88 ? 2.371 -0.453 -11.768 1.00 96.69 88 LYS A CA 1
ATOM 741 C C . LYS A 1 88 ? 1.778 0.122 -10.483 1.00 96.69 88 LYS A C 1
ATOM 743 O O . LYS A 1 88 ? 1.298 1.252 -10.494 1.00 96.69 88 LYS A O 1
ATOM 748 N N . SER A 1 89 ? 1.766 -0.661 -9.410 1.00 97.44 89 SER A N 1
ATOM 749 C CA . SER A 1 89 ? 1.083 -0.314 -8.173 1.00 97.44 89 SER A CA 1
ATOM 750 C C . SER A 1 89 ? 1.787 0.808 -7.424 1.00 97.44 89 SER A C 1
ATOM 752 O O . SER A 1 89 ? 3.015 0.912 -7.420 1.00 97.44 89 SER A O 1
ATOM 754 N N . PHE A 1 90 ? 0.989 1.617 -6.734 1.00 97.75 90 PHE A N 1
ATOM 755 C CA . PHE A 1 90 ? 1.490 2.633 -5.822 1.00 97.75 90 PHE A CA 1
ATOM 756 C C . PHE A 1 90 ? 1.760 2.006 -4.454 1.00 97.75 90 PHE A C 1
ATOM 758 O O . PHE A 1 90 ? 0.823 1.560 -3.786 1.00 97.75 90 PHE A O 1
ATOM 765 N N . ALA A 1 91 ? 3.022 1.978 -4.033 1.00 97.50 91 ALA A N 1
ATOM 766 C CA . ALA A 1 91 ? 3.395 1.523 -2.699 1.00 97.50 91 ALA A CA 1
ATOM 767 C C . ALA A 1 91 ? 3.258 2.659 -1.678 1.00 97.50 91 ALA A C 1
ATOM 769 O O . ALA A 1 91 ? 3.683 3.784 -1.930 1.00 97.50 91 ALA A O 1
ATOM 770 N N . PHE A 1 92 ? 2.677 2.373 -0.516 1.00 97.06 92 PHE A N 1
ATOM 771 C CA . PHE A 1 92 ? 2.356 3.413 0.470 1.00 97.06 92 PHE A CA 1
ATOM 772 C C . PHE A 1 92 ? 2.789 3.089 1.900 1.00 97.06 92 PHE A C 1
ATOM 774 O O . PHE A 1 92 ? 2.576 3.888 2.816 1.00 97.06 92 PHE A O 1
ATOM 781 N N . GLY A 1 93 ? 3.380 1.921 2.122 1.00 96.12 93 GLY A N 1
ATOM 782 C CA . GLY A 1 93 ? 3.731 1.496 3.462 1.00 96.12 93 GLY A CA 1
ATOM 783 C C . GLY A 1 93 ? 4.429 0.153 3.507 1.00 96.12 93 GLY A C 1
ATOM 784 O O . GLY A 1 93 ? 4.777 -0.434 2.482 1.00 96.12 93 GLY A O 1
ATOM 785 N N . LEU A 1 94 ? 4.605 -0.340 4.725 1.00 94.06 94 LEU A N 1
ATOM 786 C CA . LEU A 1 94 ? 5.330 -1.568 5.009 1.00 94.06 94 LEU A CA 1
ATOM 787 C C . LEU A 1 94 ? 4.655 -2.414 6.086 1.00 94.06 94 LEU A C 1
ATOM 789 O O . LEU A 1 94 ? 3.869 -1.924 6.897 1.00 94.06 94 LEU A O 1
ATOM 793 N N . VAL A 1 95 ? 5.018 -3.691 6.110 1.00 92.25 95 VAL A N 1
ATOM 794 C CA . VAL A 1 95 ? 4.737 -4.625 7.202 1.00 92.25 95 VAL A CA 1
ATOM 795 C C . VAL A 1 95 ? 5.939 -4.602 8.151 1.00 92.25 95 VAL A C 1
ATOM 797 O O . VAL A 1 95 ? 6.983 -5.174 7.832 1.00 92.25 95 VAL A O 1
ATOM 800 N N . SER A 1 96 ? 5.815 -3.931 9.304 1.00 81.62 96 SER A N 1
ATOM 801 C CA . SER A 1 96 ? 6.945 -3.517 10.166 1.00 81.62 96 SER A CA 1
ATOM 802 C C . SER A 1 96 ? 7.925 -4.624 10.537 1.00 81.62 96 SER A C 1
ATOM 804 O O . SER A 1 96 ? 9.125 -4.382 10.618 1.00 81.62 96 SER A O 1
ATOM 806 N N . SER A 1 97 ? 7.423 -5.827 10.801 1.00 76.31 97 SER A N 1
ATOM 807 C CA . SER A 1 97 ? 8.218 -6.942 11.326 1.00 76.31 97 SER A CA 1
ATOM 808 C C . SER A 1 97 ? 8.684 -7.934 10.265 1.00 76.31 97 SER A C 1
ATOM 810 O O . SER A 1 97 ? 9.502 -8.797 10.562 1.00 76.31 97 SER A O 1
ATOM 812 N N . GLU A 1 98 ? 8.145 -7.854 9.051 1.00 80.38 98 GLU A N 1
ATOM 813 C CA . GLU A 1 98 ? 8.279 -8.918 8.047 1.00 80.38 98 GLU A CA 1
ATOM 814 C C . GLU A 1 98 ? 8.825 -8.398 6.705 1.00 80.38 98 GLU A C 1
ATOM 816 O O . GLU A 1 98 ? 9.033 -9.175 5.778 1.00 80.38 98 GLU A O 1
ATOM 821 N N . GLY A 1 99 ? 9.062 -7.086 6.583 1.00 85.06 99 GLY A N 1
ATOM 822 C CA . GLY A 1 99 ? 9.653 -6.481 5.385 1.00 85.06 99 GLY A CA 1
ATOM 823 C C . GLY A 1 99 ? 8.734 -6.474 4.159 1.00 85.06 99 GLY A C 1
ATOM 824 O O . GLY A 1 99 ? 9.198 -6.216 3.050 1.00 85.06 99 GLY A O 1
ATOM 825 N N . GLY A 1 100 ? 7.444 -6.764 4.345 1.00 93.69 100 GLY A N 1
ATOM 826 C CA . GLY A 1 100 ? 6.442 -6.659 3.290 1.00 93.69 100 GLY A CA 1
ATOM 827 C C . GLY A 1 100 ? 6.146 -5.204 2.925 1.00 93.69 100 GLY A C 1
ATOM 828 O O . GLY A 1 100 ? 6.384 -4.293 3.718 1.00 93.69 100 GLY A O 1
ATOM 829 N N . ILE A 1 101 ? 5.603 -4.993 1.731 1.00 96.56 101 ILE A N 1
ATOM 830 C CA . ILE A 1 101 ? 5.241 -3.683 1.185 1.00 96.56 101 ILE A CA 1
ATOM 831 C C . ILE A 1 101 ? 3.733 -3.629 0.990 1.00 96.56 101 ILE A C 1
ATOM 833 O O . ILE A 1 101 ? 3.147 -4.551 0.426 1.00 96.56 101 ILE A O 1
ATOM 837 N N . LEU A 1 102 ? 3.127 -2.533 1.435 1.00 97.12 102 LEU A N 1
ATOM 838 C CA . LEU A 1 102 ? 1.727 -2.211 1.194 1.00 97.12 102 LEU A CA 1
ATOM 839 C C . LEU A 1 102 ? 1.571 -1.445 -0.106 1.00 97.12 102 LEU A C 1
ATOM 841 O O . LEU A 1 102 ? 2.327 -0.503 -0.358 1.00 97.12 102 LEU A O 1
ATOM 845 N N . PHE A 1 103 ? 0.558 -1.794 -0.891 1.00 98.06 103 PHE A N 1
ATOM 846 C CA . PHE A 1 103 ? 0.281 -1.100 -2.138 1.00 98.06 103 PHE A CA 1
ATOM 847 C C . PHE A 1 103 ? -1.198 -1.089 -2.517 1.00 98.06 103 PHE A C 1
ATOM 849 O O . PHE A 1 103 ? -1.988 -1.917 -2.057 1.00 98.06 103 PHE A O 1
ATOM 856 N N . PHE A 1 104 ? -1.552 -0.134 -3.375 1.00 98.38 104 PHE A N 1
ATOM 857 C CA . PHE A 1 104 ? -2.851 -0.073 -4.034 1.00 98.38 104 PHE A CA 1
ATOM 858 C C . PHE A 1 104 ? -2.816 -0.830 -5.356 1.00 98.38 104 PHE A C 1
ATOM 860 O O . PHE A 1 104 ? -1.952 -0.569 -6.197 1.00 98.38 104 PHE A O 1
ATOM 867 N N . HIS A 1 105 ? -3.792 -1.711 -5.567 1.00 97.69 105 HIS A N 1
ATOM 868 C CA . HIS A 1 105 ? -4.058 -2.284 -6.879 1.00 97.69 105 HIS A CA 1
ATOM 869 C C . HIS A 1 105 ? -4.293 -1.147 -7.890 1.00 97.69 105 HIS A C 1
ATOM 871 O O . HIS A 1 105 ? -5.114 -0.264 -7.621 1.00 97.69 105 HIS A O 1
ATOM 877 N N . PRO A 1 106 ? -3.632 -1.146 -9.060 1.00 96.94 106 PRO A N 1
ATOM 878 C CA . PRO A 1 106 ? -3.594 0.028 -9.934 1.00 96.94 106 PRO A CA 1
ATOM 879 C C . PRO A 1 106 ? -4.925 0.313 -10.646 1.00 96.94 106 PRO A C 1
ATOM 881 O O . PRO A 1 106 ? -5.077 1.373 -11.237 1.00 96.94 106 PRO A O 1
ATOM 884 N N . GLU A 1 107 ? -5.875 -0.627 -10.620 1.00 96.25 107 GLU A N 1
ATOM 885 C CA . GLU A 1 107 ? -7.155 -0.505 -11.341 1.00 96.25 107 GLU A CA 1
ATOM 886 C C . GLU A 1 107 ? -8.367 -0.221 -10.445 1.00 96.25 107 GLU A C 1
ATOM 888 O O . GLU A 1 107 ? -9.353 0.337 -10.910 1.00 96.25 107 GLU A O 1
ATOM 893 N N . ASN A 1 108 ? -8.333 -0.638 -9.177 1.00 96.69 108 ASN A N 1
ATOM 894 C CA . ASN A 1 108 ? -9.490 -0.544 -8.276 1.00 96.69 108 ASN A CA 1
ATOM 895 C C . ASN A 1 108 ? -9.127 -0.029 -6.878 1.00 96.69 108 ASN A C 1
ATOM 897 O O . ASN A 1 108 ? -10.001 0.076 -6.025 1.00 96.69 108 ASN A O 1
ATOM 901 N N . PHE A 1 109 ? -7.845 0.262 -6.640 1.00 97.69 109 PHE A N 1
ATOM 902 C CA . PHE A 1 109 ? -7.303 0.739 -5.374 1.00 97.69 109 PHE A CA 1
ATOM 903 C C . PHE A 1 109 ? -7.602 -0.118 -4.134 1.00 97.69 109 PHE A C 1
ATOM 905 O O . PHE A 1 109 ? -7.463 0.363 -3.007 1.00 97.69 109 PHE A O 1
ATOM 912 N N . SER A 1 110 ? -7.933 -1.399 -4.317 1.00 97.19 110 SER A N 1
ATOM 913 C CA . SER A 1 110 ? -7.885 -2.368 -3.218 1.00 97.19 110 SER A CA 1
ATOM 914 C C . SER A 1 110 ? -6.469 -2.459 -2.644 1.00 97.19 110 SER A C 1
ATOM 916 O O . SER A 1 110 ? -5.485 -2.158 -3.327 1.00 97.19 110 SER A O 1
ATOM 918 N N . ILE A 1 111 ? -6.355 -2.847 -1.376 1.00 96.38 111 ILE A N 1
ATOM 919 C CA . ILE A 1 111 ? -5.094 -2.838 -0.633 1.00 96.38 111 ILE A CA 1
ATOM 920 C C . ILE A 1 111 ? -4.537 -4.243 -0.512 1.00 96.38 111 ILE A C 1
ATOM 922 O O . ILE A 1 111 ? -5.228 -5.183 -0.111 1.00 96.38 111 ILE A O 1
ATOM 926 N N . TRP A 1 112 ? -3.247 -4.344 -0.801 1.00 96.62 112 TRP A N 1
ATOM 927 C CA . TRP A 1 112 ? -2.505 -5.590 -0.836 1.00 96.62 112 TRP A CA 1
ATOM 928 C C . TRP A 1 112 ? -1.180 -5.450 -0.090 1.00 96.62 112 TRP A C 1
ATOM 930 O O . TRP A 1 112 ? -0.629 -4.354 0.030 1.00 96.62 112 TRP A O 1
ATOM 940 N N . GLU A 1 113 ? -0.664 -6.574 0.400 1.00 95.62 113 GLU A N 1
ATOM 941 C CA . GLU A 1 113 ? 0.716 -6.709 0.872 1.00 95.62 113 GLU A CA 1
ATOM 942 C C . GLU A 1 113 ? 1.475 -7.685 -0.024 1.00 95.62 113 GLU A C 1
ATOM 944 O O . GLU A 1 113 ? 0.930 -8.728 -0.381 1.00 95.62 113 GLU A O 1
ATOM 949 N N . ILE A 1 114 ? 2.733 -7.378 -0.340 1.00 96.06 114 ILE A N 1
ATOM 950 C CA . ILE A 1 114 ? 3.670 -8.305 -0.987 1.00 96.06 114 ILE A CA 1
ATOM 951 C C . ILE A 1 114 ? 4.959 -8.420 -0.177 1.00 96.06 114 ILE A C 1
ATOM 953 O O . ILE A 1 114 ? 5.481 -7.426 0.327 1.00 96.06 114 ILE A O 1
ATOM 957 N N . TYR A 1 115 ? 5.474 -9.638 -0.061 1.00 94.94 115 TYR A N 1
ATOM 958 C CA . TYR A 1 115 ? 6.677 -9.968 0.693 1.00 94.94 115 TYR A CA 1
ATOM 959 C C . TYR A 1 115 ? 7.921 -10.110 -0.190 1.00 94.94 115 TYR A C 1
ATOM 961 O O . TYR A 1 115 ? 7.801 -10.273 -1.406 1.00 94.94 115 TYR A O 1
ATOM 969 N N . PRO A 1 116 ? 9.133 -10.084 0.402 1.00 92.94 116 PRO A N 1
ATOM 970 C CA . PRO A 1 116 ? 10.374 -10.310 -0.341 1.00 92.94 116 PRO A CA 1
ATOM 971 C C . PRO A 1 116 ? 10.434 -11.659 -1.068 1.00 92.94 116 PRO A C 1
ATOM 973 O O . PRO A 1 116 ? 11.131 -11.778 -2.067 1.00 92.94 116 PRO A O 1
ATOM 976 N N . ASP A 1 117 ? 9.704 -12.668 -0.591 1.00 94.62 117 ASP A N 1
ATOM 977 C CA . ASP A 1 117 ? 9.571 -13.979 -1.232 1.00 94.62 117 ASP A CA 1
ATOM 978 C C . ASP A 1 117 ? 8.479 -14.024 -2.319 1.00 94.62 117 ASP A C 1
ATOM 980 O O . ASP A 1 117 ? 8.153 -15.102 -2.812 1.00 94.62 117 ASP A O 1
ATOM 984 N N . LEU A 1 118 ? 7.928 -12.865 -2.697 1.00 95.50 118 LEU A N 1
ATOM 985 C CA . LEU A 1 118 ? 6.857 -12.679 -3.681 1.00 95.50 118 LEU A CA 1
ATOM 986 C C . LEU A 1 118 ? 5.521 -13.333 -3.300 1.00 95.50 118 LEU A C 1
ATOM 988 O O . LEU A 1 118 ? 4.642 -13.491 -4.150 1.00 95.50 118 LEU A O 1
ATOM 992 N N . TYR A 1 119 ? 5.334 -13.652 -2.016 1.00 95.38 119 TYR A N 1
ATOM 993 C CA . TYR A 1 119 ? 4.026 -13.997 -1.482 1.00 95.38 119 TYR A CA 1
ATOM 994 C C . TYR A 1 119 ? 3.161 -12.736 -1.343 1.00 95.38 119 TYR A C 1
ATOM 996 O O . TYR A 1 119 ? 3.617 -11.717 -0.821 1.00 95.38 119 TYR A O 1
ATOM 1004 N N . ILE A 1 120 ? 1.907 -12.794 -1.789 1.00 95.69 120 ILE A N 1
ATOM 1005 C CA . ILE A 1 120 ? 0.970 -11.669 -1.795 1.00 95.69 120 ILE A CA 1
ATOM 1006 C C . ILE A 1 120 ? -0.337 -12.018 -1.069 1.00 95.69 120 ILE A C 1
ATOM 1008 O O . ILE A 1 120 ? -0.854 -13.135 -1.166 1.00 95.69 120 ILE A O 1
ATOM 1012 N N . ASN A 1 121 ? -0.899 -11.046 -0.346 1.00 93.38 121 ASN A N 1
ATOM 1013 C CA . ASN A 1 121 ? -2.236 -11.141 0.239 1.00 93.38 121 ASN A CA 1
ATOM 1014 C C . ASN A 1 121 ? -3.068 -9.896 -0.051 1.00 93.38 121 ASN A C 1
ATOM 1016 O O . ASN A 1 121 ? -2.576 -8.770 0.010 1.00 93.38 121 ASN A O 1
ATOM 1020 N N . PHE A 1 122 ? -4.364 -10.119 -0.238 1.00 93.38 122 PHE A N 1
ATOM 1021 C CA . PHE A 1 122 ? -5.386 -9.085 -0.160 1.00 93.38 122 PHE A CA 1
ATOM 1022 C C . PHE A 1 122 ? -5.641 -8.685 1.301 1.00 93.38 122 PHE A C 1
ATOM 1024 O O . PHE A 1 122 ? -5.676 -9.549 2.185 1.00 93.38 122 PHE A O 1
ATOM 1031 N N . LEU A 1 123 ? -5.839 -7.389 1.553 1.00 91.38 123 LEU A N 1
ATOM 1032 C CA . LEU A 1 123 ? -6.067 -6.841 2.893 1.00 91.38 123 LEU A CA 1
ATOM 1033 C C . LEU A 1 123 ? -7.426 -6.157 3.053 1.00 91.38 123 LEU A C 1
ATOM 1035 O O . LEU A 1 123 ? -8.065 -6.363 4.085 1.00 91.38 123 LEU A O 1
ATOM 1039 N N . ALA A 1 124 ? -7.847 -5.345 2.083 1.00 93.31 124 ALA A N 1
ATOM 1040 C CA . ALA A 1 124 ? -9.103 -4.595 2.138 1.00 93.31 124 ALA A CA 1
ATOM 1041 C C . ALA A 1 124 ? -9.518 -4.109 0.745 1.00 93.31 124 ALA A C 1
ATOM 1043 O O . ALA A 1 124 ? -8.661 -3.881 -0.112 1.00 93.31 124 ALA A O 1
ATOM 1044 N N . ASP A 1 125 ? -10.814 -3.878 0.541 1.00 94.75 125 ASP A N 1
ATOM 1045 C CA . ASP A 1 125 ? -11.323 -3.337 -0.724 1.00 94.75 125 ASP A CA 1
ATOM 1046 C C . ASP A 1 125 ? -11.036 -1.837 -0.856 1.00 94.75 125 ASP A C 1
ATOM 1048 O O . ASP A 1 125 ? -10.935 -1.314 -1.963 1.00 94.75 125 ASP A O 1
ATOM 1052 N N . THR A 1 126 ? -10.893 -1.131 0.271 1.00 96.25 126 THR A N 1
ATOM 1053 C CA . THR A 1 126 ? -10.702 0.325 0.305 1.00 96.25 126 THR A CA 1
ATOM 1054 C C . THR A 1 126 ? -9.749 0.764 1.415 1.00 96.25 126 THR A C 1
ATOM 1056 O O . THR A 1 126 ? -9.546 0.063 2.410 1.00 96.25 126 THR A O 1
ATOM 1059 N N . PHE A 1 127 ? -9.200 1.976 1.280 1.00 95.75 127 PHE A N 1
ATOM 1060 C CA . PHE A 1 127 ? -8.367 2.588 2.318 1.00 95.75 127 PHE A CA 1
ATOM 1061 C C . PHE A 1 127 ? -9.129 2.878 3.615 1.00 95.75 127 PHE A C 1
ATOM 1063 O O . PHE A 1 127 ? -8.592 2.655 4.701 1.00 95.75 127 PHE A O 1
ATOM 1070 N N . ASP A 1 128 ? -10.392 3.295 3.522 1.00 94.38 128 ASP A N 1
ATOM 1071 C CA . ASP A 1 128 ? -11.221 3.547 4.703 1.00 94.38 128 ASP A CA 1
ATOM 1072 C C . ASP A 1 128 ? -11.492 2.265 5.492 1.00 94.38 128 ASP A C 1
ATOM 1074 O O . ASP A 1 128 ? -11.364 2.257 6.718 1.00 94.38 128 ASP A O 1
ATOM 1078 N N . GLU A 1 129 ? -11.807 1.161 4.806 1.00 92.19 129 GLU A N 1
ATOM 1079 C CA . GLU A 1 129 ? -11.961 -0.150 5.443 1.00 92.19 129 GLU A CA 1
ATOM 1080 C C . GLU A 1 129 ? -10.660 -0.589 6.124 1.00 92.19 129 GLU A C 1
ATOM 1082 O O . GLU A 1 129 ? -10.684 -1.064 7.263 1.00 92.19 129 GLU A O 1
ATOM 1087 N N . PHE A 1 130 ? -9.524 -0.405 5.450 1.00 91.69 130 PHE A N 1
ATOM 1088 C CA . PHE A 1 130 ? -8.217 -0.749 5.994 1.00 91.69 130 PHE A CA 1
ATOM 1089 C C . PHE A 1 130 ? -7.922 0.018 7.288 1.00 91.69 130 PHE A C 1
ATOM 1091 O O . PHE A 1 130 ? -7.653 -0.600 8.314 1.00 91.69 130 PHE A O 1
ATOM 1098 N N . ILE A 1 131 ? -8.042 1.348 7.290 1.00 90.31 131 ILE A N 1
ATOM 1099 C CA . ILE A 1 131 ? -7.754 2.167 8.478 1.00 90.31 131 ILE A CA 1
ATOM 1100 C C . ILE A 1 131 ? -8.776 1.958 9.599 1.00 90.31 131 ILE A C 1
ATOM 1102 O O . ILE A 1 131 ? -8.392 1.885 10.766 1.00 90.31 131 ILE A O 1
ATOM 1106 N N . THR A 1 132 ? -10.066 1.837 9.277 1.00 87.25 132 THR A N 1
ATOM 1107 C CA . THR A 1 132 ? -11.138 1.703 10.284 1.00 87.25 132 THR A CA 1
ATOM 1108 C C . THR A 1 132 ? -11.012 0.405 11.083 1.00 87.25 132 THR A C 1
ATOM 1110 O O . THR A 1 132 ? -11.329 0.364 12.272 1.00 87.25 132 THR A O 1
ATOM 1113 N N . ASN A 1 133 ? -10.509 -0.658 10.454 1.00 82.81 133 ASN A N 1
ATOM 1114 C CA . ASN A 1 133 ? -10.274 -1.942 11.112 1.00 82.81 133 ASN A CA 1
ATOM 1115 C C . ASN A 1 133 ? -8.940 -2.006 11.876 1.00 82.81 133 ASN A C 1
ATOM 1117 O O . ASN A 1 133 ? -8.605 -3.050 12.448 1.00 82.81 133 ASN A O 1
ATOM 1121 N N . ALA A 1 134 ? -8.185 -0.909 11.903 1.00 85.50 134 ALA A N 1
ATOM 1122 C CA . ALA A 1 134 ? -6.868 -0.841 12.498 1.00 85.50 134 ALA A CA 1
ATOM 1123 C C . ALA A 1 134 ? -6.877 -0.063 13.816 1.00 85.50 134 ALA A C 1
ATOM 1125 O O . ALA A 1 134 ? -7.557 0.951 13.976 1.00 85.50 134 ALA A O 1
ATOM 1126 N N . LYS A 1 135 ? -6.063 -0.500 14.776 1.00 87.94 135 LYS A N 1
ATOM 1127 C CA . LYS A 1 135 ? -5.809 0.267 15.995 1.00 87.94 135 LYS A CA 1
ATOM 1128 C C . LYS A 1 135 ? -4.543 1.088 15.805 1.00 87.94 135 LYS A C 1
ATOM 1130 O O . LYS A 1 135 ? -3.482 0.521 15.563 1.00 87.94 135 LYS A O 1
ATOM 1135 N N . PHE A 1 136 ? -4.626 2.405 15.976 1.00 88.94 136 PHE A N 1
ATOM 1136 C CA . PHE A 1 136 ? -3.429 3.244 16.013 1.00 88.94 136 PHE A CA 1
ATOM 1137 C C . PHE A 1 136 ? -2.460 2.757 17.105 1.00 88.94 136 PHE A C 1
ATOM 1139 O O . PHE A 1 136 ? -2.858 2.576 18.260 1.00 88.94 136 PHE A O 1
ATOM 1146 N N . GLY A 1 137 ? -1.205 2.526 16.719 1.00 87.81 137 GLY A N 1
ATOM 1147 C CA . GLY A 1 137 ? -0.142 2.043 17.594 1.00 87.81 137 GLY A CA 1
ATOM 1148 C C . GLY A 1 137 ? 0.811 3.163 17.998 1.00 87.81 137 GLY A C 1
ATOM 1149 O O . GLY A 1 137 ? 0.836 3.575 19.157 1.00 87.81 137 GLY A O 1
ATOM 1150 N N . ARG A 1 138 ? 1.605 3.658 17.043 1.00 91.75 138 ARG A N 1
ATOM 1151 C CA . ARG A 1 138 ? 2.676 4.637 17.297 1.00 91.75 138 ARG A CA 1
ATOM 1152 C C . ARG A 1 138 ? 2.956 5.534 16.093 1.00 91.75 138 ARG A C 1
ATOM 1154 O O . ARG A 1 138 ? 2.509 5.272 14.978 1.00 91.75 138 ARG A O 1
ATOM 1161 N N . LYS A 1 139 ? 3.745 6.579 16.338 1.00 94.31 139 LYS A N 1
ATOM 1162 C CA . LYS A 1 139 ? 4.336 7.443 15.311 1.00 94.31 139 LYS A CA 1
ATOM 1163 C C . LYS A 1 139 ? 5.836 7.183 15.207 1.00 94.31 139 LYS A C 1
ATOM 1165 O O . LYS A 1 139 ? 6.448 6.746 16.183 1.00 94.31 139 LYS A O 1
ATOM 1170 N N . TRP A 1 140 ? 6.419 7.474 14.054 1.00 92.69 140 TRP A N 1
ATOM 1171 C CA . TRP A 1 140 ? 7.867 7.512 13.879 1.00 92.69 140 TRP A CA 1
ATOM 1172 C C . TRP A 1 140 ? 8.258 8.778 13.131 1.00 92.69 140 TRP A C 1
ATOM 1174 O O . TRP A 1 140 ? 7.818 8.988 12.004 1.00 92.69 140 TRP A O 1
ATOM 1184 N N . GLU A 1 141 ? 9.061 9.616 13.772 1.00 93.56 141 GLU A N 1
ATOM 1185 C CA . GLU A 1 141 ? 9.489 10.898 13.221 1.00 93.56 141 GLU A CA 1
ATOM 1186 C C . GLU A 1 141 ? 10.806 10.730 12.470 1.00 93.56 141 GLU A C 1
ATOM 1188 O O . GLU A 1 141 ? 11.804 10.255 13.022 1.00 93.56 141 GLU A O 1
ATOM 1193 N N . HIS A 1 142 ? 10.812 11.147 11.211 1.00 89.06 142 HIS A N 1
ATOM 1194 C CA . HIS A 1 142 ? 12.017 11.233 10.405 1.00 89.06 142 HIS A CA 1
ATOM 1195 C C . HIS A 1 142 ? 12.670 12.599 10.585 1.00 89.06 142 HIS A C 1
ATOM 1197 O O . HIS A 1 142 ? 12.006 13.619 10.768 1.00 89.06 142 HIS A O 1
ATOM 1203 N N . LYS A 1 143 ? 14.000 12.624 10.534 1.00 82.19 143 LYS A N 1
ATOM 1204 C CA . LYS A 1 143 ? 14.781 13.862 10.532 1.00 82.19 143 LYS A CA 1
ATOM 1205 C C . LYS A 1 143 ? 15.358 14.048 9.138 1.00 82.19 143 LYS A C 1
ATOM 1207 O O . LYS A 1 143 ? 15.912 13.096 8.590 1.00 82.19 143 LYS A O 1
ATOM 1212 N N . LYS A 1 144 ? 15.260 15.262 8.585 1.00 65.56 144 LYS A N 1
ATOM 1213 C CA . LYS A 1 144 ? 16.049 15.626 7.399 1.00 65.56 144 LYS A CA 1
ATOM 1214 C C . LYS A 1 144 ? 17.528 15.459 7.765 1.00 65.56 144 LYS A C 1
ATOM 1216 O O . LYS A 1 144 ? 17.949 15.981 8.800 1.00 65.56 144 LYS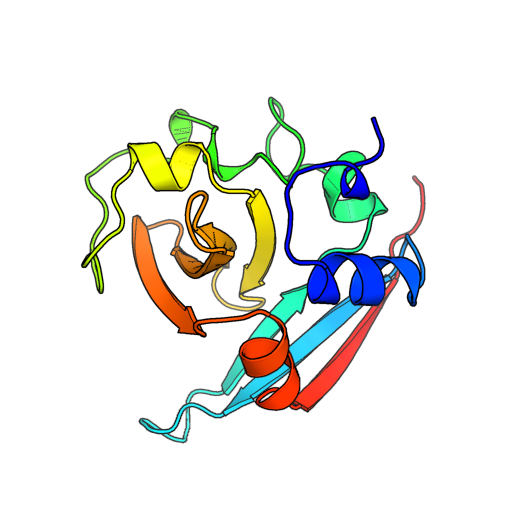 A O 1
ATOM 1221 N N . LEU A 1 145 ? 18.248 14.669 6.968 1.00 60.06 145 LEU A N 1
ATOM 1222 C CA . LEU A 1 145 ? 19.706 14.558 7.038 1.00 60.06 145 LEU A CA 1
ATOM 1223 C C . LEU A 1 145 ? 20.358 15.885 6.640 1.00 60.06 145 LEU A C 1
ATOM 1225 O O . LEU A 1 145 ? 19.790 16.573 5.759 1.00 60.06 145 LEU A O 1
#

Sequence (145 aa):
MDVLNLDLPDSYKQFMNSRDEMVDLYYEFSRKKPKTLKKEYGIWCSFMLEQYSFSDKVPNYKILSDNERYFKDIEGFTTGINIELVKKSFAFGLVSSEGGILFFHPENFSIWEIYPDLYINFLADTFDEFITNAKFGRKWEHKKL

pLDDT: mean 89.03, std 11.09, range [43.47, 98.38]

Organism: NCBI:txid172042

Foldseek 3Di:
DQPLPDPADPVVSVVQVVDDQFKKWKWWFQDPPPRPDIWIKIFHHNCQQAVDDPDPPDGQQQNLLPPVLPPDWADEPCVPHGSVQSNVWGWGIAGVPQGWTWTARPPQGFIKIAHSVRYIDGDGSHPCVNVVNIHTDDMDGHDDD

Radius of gyration: 14.5 Å; chains: 1; bounding box: 32×33×32 Å

Secondary structure (DSSP, 8-state):
--GGGSS--HHHHHHHHTS-TTEEEEEEEE-SSSTT-EEEEEEPPHHHHHT--SSSSS-GGGGGG-GGG-SS--EES-TT--HHHHHH-EEEEEETTTTEEEEE-TTT--EEEE-TT-EEEEEESSHHHHHHTEEEEEEEE----